Protein AF-A0A1G0DRR4-F1 (afdb_monomer_lite)

Secondary structure (DSSP, 8-state):
-PPPPPPPHHHHHHHHHT--HHHHHHHHHHHHHTT-------HHHHHHHHHGGGS----

Radius of gyration: 19.23 Å; chains: 1; bounding box: 42×13×50 Å

Structure (mmCIF, N/CA/C/O backbone):
data_AF-A0A1G0DRR4-F1
#
_entry.id   AF-A0A1G0DRR4-F1
#
loop_
_atom_site.group_PDB
_atom_site.id
_atom_site.type_symbol
_atom_site.label_atom_id
_atom_site.label_alt_id
_atom_site.label_comp_id
_atom_site.label_asym_id
_atom_site.label_entity_id
_atom_site.label_seq_id
_atom_site.pdbx_PDB_ins_code
_atom_site.Cartn_x
_atom_site.Cartn_y
_atom_site.Cartn_z
_atom_site.occupancy
_atom_site.B_iso_or_equiv
_atom_site.auth_seq_id
_atom_site.auth_comp_id
_atom_site.auth_asym_id
_atom_site.auth_atom_id
_atom_site.pdbx_PDB_model_num
ATOM 1 N N . MET A 1 1 ? 20.001 6.465 8.335 1.00 53.72 1 MET A N 1
ATOM 2 C CA . MET A 1 1 ? 18.694 6.162 7.703 1.00 53.72 1 MET A CA 1
ATOM 3 C C . MET A 1 1 ? 17.628 6.916 8.475 1.00 53.72 1 MET A C 1
ATOM 5 O O . MET A 1 1 ? 17.718 6.927 9.694 1.00 53.72 1 MET A O 1
ATOM 9 N N . LYS A 1 2 ? 16.676 7.589 7.813 1.00 58.31 2 LYS A N 1
ATOM 10 C CA . LYS A 1 2 ? 15.568 8.237 8.537 1.00 58.31 2 LYS A CA 1
ATOM 11 C C . LYS A 1 2 ? 14.845 7.150 9.337 1.00 58.31 2 LYS A C 1
ATOM 13 O O . LYS A 1 2 ? 14.483 6.128 8.752 1.00 58.31 2 LYS A O 1
ATOM 18 N N . SER A 1 3 ? 14.714 7.329 10.649 1.00 66.56 3 SER A N 1
ATOM 19 C CA . SER A 1 3 ? 13.970 6.409 11.504 1.00 66.56 3 SER A CA 1
ATOM 20 C C . SER A 1 3 ? 12.549 6.310 10.958 1.00 66.56 3 SER A C 1
ATOM 22 O O . SER A 1 3 ? 11.852 7.315 10.805 1.00 66.56 3 SER A O 1
ATOM 24 N N . LYS A 1 4 ? 12.141 5.102 10.562 1.00 77.06 4 LYS A N 1
ATOM 25 C CA . LYS A 1 4 ? 10.756 4.867 10.160 1.00 77.06 4 LYS A CA 1
ATOM 26 C C . LYS A 1 4 ? 9.908 5.106 11.406 1.00 77.06 4 LYS A C 1
ATOM 28 O O . LYS A 1 4 ? 10.174 4.488 12.434 1.00 77.06 4 LYS A O 1
ATOM 33 N N . LYS A 1 5 ? 8.934 6.018 11.33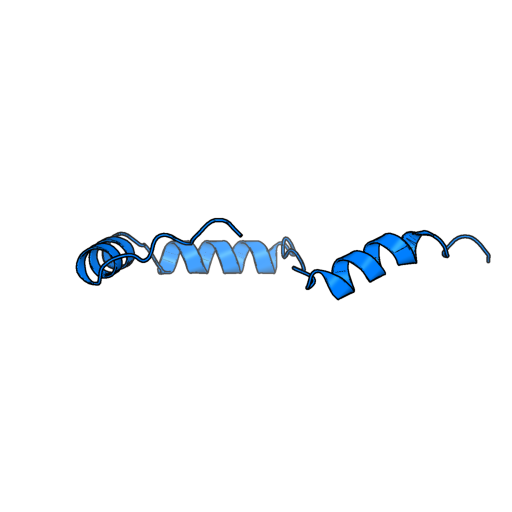0 1.00 80.19 5 LYS A N 1
ATOM 34 C CA . LYS A 1 5 ? 7.926 6.131 12.385 1.00 80.19 5 LYS A CA 1
ATOM 35 C C . LYS A 1 5 ? 7.180 4.804 12.431 1.00 80.19 5 LYS A C 1
ATOM 37 O O . LYS A 1 5 ? 6.616 4.388 11.421 1.00 80.19 5 LYS A O 1
ATOM 42 N N . ILE A 1 6 ? 7.264 4.133 13.570 1.00 85.50 6 ILE A N 1
ATOM 43 C CA . ILE A 1 6 ? 6.504 2.920 13.837 1.00 85.50 6 ILE A CA 1
ATOM 44 C C . ILE A 1 6 ? 5.091 3.394 14.167 1.00 85.50 6 ILE A C 1
ATOM 46 O O . ILE A 1 6 ? 4.923 4.217 15.064 1.00 85.50 6 ILE A O 1
ATOM 50 N N . LEU A 1 7 ? 4.114 2.948 13.380 1.00 91.06 7 LEU A N 1
ATOM 51 C CA . LEU A 1 7 ? 2.705 3.188 13.672 1.00 91.06 7 LEU A CA 1
ATOM 52 C C . LEU A 1 7 ? 2.303 2.305 14.852 1.00 91.06 7 LEU A C 1
ATOM 54 O O . LEU A 1 7 ? 2.753 1.163 14.950 1.00 91.06 7 LEU A O 1
ATOM 58 N N . THR A 1 8 ? 1.464 2.833 15.733 1.00 93.81 8 THR A N 1
ATOM 59 C CA . THR A 1 8 ? 0.761 2.013 16.726 1.00 93.81 8 THR A CA 1
ATOM 60 C C . THR A 1 8 ? -0.289 1.138 16.039 1.00 93.81 8 THR A C 1
ATOM 62 O O . THR A 1 8 ? -0.738 1.460 14.939 1.00 93.81 8 THR A O 1
ATOM 65 N N . ASP A 1 9 ? -0.734 0.065 16.694 1.00 95.50 9 ASP A N 1
ATOM 66 C CA . ASP A 1 9 ? -1.722 -0.860 16.116 1.00 95.50 9 ASP A CA 1
ATOM 67 C C . ASP A 1 9 ? -3.012 -0.144 15.682 1.00 95.50 9 ASP A C 1
ATOM 69 O O . ASP A 1 9 ? -3.532 -0.395 14.601 1.00 95.50 9 ASP A O 1
ATOM 73 N N . LYS A 1 10 ? -3.475 0.836 16.471 1.00 95.25 10 LYS A N 1
ATOM 74 C CA . LYS A 1 10 ? -4.660 1.650 16.144 1.00 95.25 10 LYS A CA 1
ATOM 75 C C . LYS A 1 10 ? -4.456 2.510 14.898 1.00 95.25 10 LYS A C 1
ATOM 77 O O . LYS A 1 10 ? -5.366 2.668 14.090 1.00 95.25 10 LYS A O 1
ATOM 82 N N . GLU A 1 11 ? -3.272 3.102 14.755 1.00 94.88 11 GLU A N 1
ATOM 83 C CA . GLU A 1 11 ? -2.934 3.907 13.579 1.00 94.88 11 GLU A CA 1
ATOM 84 C C . GLU A 1 11 ? -2.762 3.029 12.337 1.00 94.88 11 GLU A C 1
ATOM 86 O O . GLU A 1 11 ? -3.125 3.451 11.238 1.00 94.88 11 GLU A O 1
ATOM 91 N N . LEU A 1 12 ? -2.238 1.812 12.507 1.00 93.56 12 LEU A N 1
ATOM 92 C CA . LEU A 1 12 ? -2.116 0.830 11.437 1.00 93.56 12 LEU A CA 1
ATOM 93 C C . LEU A 1 12 ? -3.494 0.366 10.954 1.00 93.56 12 LEU A C 1
ATOM 95 O O . LEU A 1 12 ? -3.754 0.399 9.755 1.00 93.56 12 LEU A O 1
ATOM 99 N N . GLU A 1 13 ? -4.395 0.023 11.872 1.00 94.06 13 GLU A N 1
ATOM 100 C CA . GLU A 1 13 ? -5.759 -0.405 11.550 1.00 94.06 13 GLU A CA 1
ATOM 101 C C . GLU A 1 13 ? -6.553 0.709 10.854 1.00 94.06 13 GLU A C 1
ATOM 103 O O . GLU A 1 13 ? -7.162 0.484 9.809 1.00 94.06 13 GLU A O 1
ATOM 108 N N . ALA A 1 14 ? -6.481 1.945 11.362 1.00 95.12 14 ALA A N 1
ATOM 109 C CA . ALA A 1 14 ? -7.113 3.096 10.715 1.00 95.12 14 ALA A CA 1
ATOM 110 C C . ALA A 1 14 ? -6.542 3.350 9.308 1.00 95.12 14 ALA A C 1
ATOM 112 O O . ALA A 1 14 ? -7.284 3.658 8.369 1.00 95.12 14 ALA A O 1
ATOM 113 N N . PHE A 1 15 ? -5.225 3.198 9.144 1.00 91.06 15 PHE A N 1
ATOM 114 C CA . PHE A 1 15 ? -4.582 3.296 7.842 1.00 91.06 15 PHE A CA 1
ATOM 115 C C . PHE A 1 15 ? -5.079 2.205 6.889 1.00 91.06 15 PHE A C 1
ATOM 117 O O . PHE A 1 15 ? -5.450 2.523 5.761 1.00 91.06 15 PHE A O 1
ATOM 124 N N . GLU A 1 16 ? -5.136 0.948 7.320 1.00 91.62 16 GLU A N 1
ATOM 125 C CA . GLU A 1 16 ? -5.596 -0.174 6.496 1.00 91.62 16 GLU A CA 1
ATOM 126 C C . GLU A 1 16 ? -7.079 -0.056 6.129 1.00 91.62 16 GLU A C 1
ATOM 128 O O . GLU A 1 16 ? -7.424 -0.215 4.957 1.00 91.62 16 GLU A O 1
ATOM 133 N N . ALA A 1 17 ? -7.935 0.336 7.075 1.00 93.75 17 ALA A N 1
ATOM 134 C CA . ALA A 1 17 ? -9.360 0.568 6.842 1.00 93.75 17 ALA A CA 1
ATOM 135 C C . ALA A 1 17 ? -9.622 1.706 5.839 1.00 93.75 17 ALA A C 1
ATOM 137 O O . ALA A 1 17 ? -10.587 1.661 5.077 1.00 93.75 17 ALA A O 1
ATOM 138 N N . SER A 1 18 ? -8.749 2.718 5.794 1.00 93.62 18 SER A N 1
ATOM 139 C CA . SER A 1 18 ? -8.867 3.828 4.838 1.00 93.62 18 SER A CA 1
ATOM 140 C C . SER A 1 18 ? -8.516 3.447 3.390 1.00 93.62 18 SER A C 1
ATOM 142 O O . SER A 1 18 ? -8.725 4.243 2.467 1.00 93.62 18 SER A O 1
ATOM 144 N N . ARG A 1 19 ? -7.949 2.253 3.159 1.00 91.62 19 ARG A N 1
ATOM 145 C CA . ARG A 1 19 ? -7.424 1.860 1.848 1.00 91.62 19 ARG A CA 1
ATOM 146 C C . ARG A 1 19 ? -8.424 1.075 1.017 1.00 91.62 19 ARG A C 1
ATOM 148 O O . ARG A 1 19 ? -8.878 -0.001 1.377 1.00 91.62 19 ARG A O 1
ATOM 155 N N . ASP A 1 20 ? -8.601 1.537 -0.216 1.00 94.12 20 ASP A N 1
ATOM 156 C CA . ASP A 1 20 ? -9.223 0.745 -1.271 1.00 94.12 20 ASP A CA 1
ATOM 157 C C . ASP A 1 20 ? -8.176 -0.158 -1.945 1.00 94.12 20 ASP A C 1
ATOM 159 O O . ASP A 1 20 ? -7.407 0.257 -2.827 1.00 94.12 20 ASP A O 1
ATOM 163 N N . MET A 1 21 ? -8.141 -1.415 -1.507 1.00 89.25 21 MET A N 1
ATOM 164 C CA . MET A 1 21 ? -7.244 -2.431 -2.057 1.00 89.25 21 MET A CA 1
ATOM 165 C C . MET A 1 21 ? -7.598 -2.793 -3.504 1.00 89.25 21 MET A C 1
ATOM 167 O O . MET A 1 21 ? -6.692 -3.023 -4.307 1.00 89.25 21 MET A O 1
ATOM 171 N N . GLY A 1 22 ? -8.879 -2.758 -3.880 1.00 92.69 22 GLY A N 1
ATOM 172 C CA . GLY A 1 22 ? -9.324 -3.029 -5.248 1.00 92.69 22 GLY A CA 1
ATOM 173 C C . GLY A 1 22 ? -8.776 -1.997 -6.234 1.00 92.69 22 GLY A C 1
ATOM 174 O O . GLY A 1 22 ? -8.173 -2.351 -7.253 1.00 92.69 22 GLY A O 1
ATOM 175 N N . LYS A 1 23 ? -8.879 -0.708 -5.897 1.00 93.62 23 LYS A N 1
ATOM 176 C CA . LYS A 1 23 ? -8.330 0.391 -6.708 1.00 93.62 23 LYS A CA 1
ATOM 177 C C . LYS A 1 23 ? -6.806 0.346 -6.795 1.00 93.62 23 LYS A C 1
ATOM 179 O O . LYS A 1 23 ? -6.245 0.616 -7.863 1.00 93.62 23 LYS A O 1
ATOM 184 N N . ALA A 1 24 ? -6.126 -0.008 -5.703 1.00 88.75 24 ALA A N 1
ATOM 185 C CA . ALA A 1 24 ? -4.672 -0.159 -5.691 1.00 88.75 24 ALA A CA 1
ATOM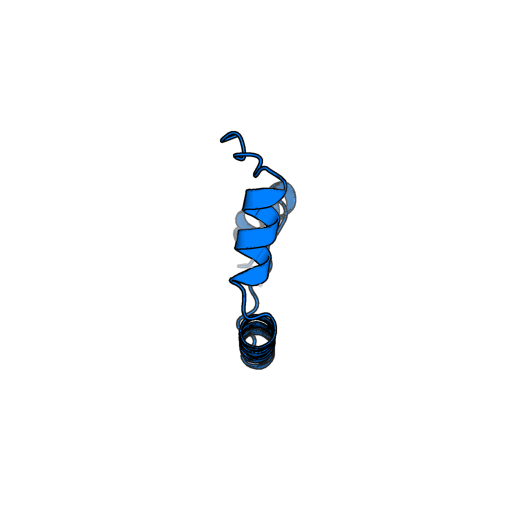 186 C C . ALA A 1 24 ? -4.207 -1.307 -6.607 1.00 88.75 24 ALA A C 1
ATOM 188 O O . ALA A 1 24 ? -3.303 -1.113 -7.426 1.00 88.75 24 ALA A O 1
ATOM 189 N N . LEU A 1 25 ? -4.861 -2.469 -6.523 1.00 91.12 25 LEU A N 1
ATOM 190 C CA . LEU A 1 25 ? -4.558 -3.629 -7.362 1.00 91.12 25 LEU A CA 1
ATOM 191 C C . LEU A 1 25 ? -4.862 -3.360 -8.836 1.00 91.12 25 LEU A C 1
ATOM 193 O O . LEU A 1 25 ? -4.020 -3.631 -9.691 1.00 91.12 25 LEU A O 1
ATOM 197 N N . LEU A 1 26 ? -6.003 -2.740 -9.144 1.00 93.75 26 LEU A N 1
ATOM 198 C CA . LEU A 1 26 ? -6.355 -2.369 -10.515 1.00 93.75 26 LEU A CA 1
ATOM 199 C C . LEU A 1 26 ? -5.329 -1.404 -11.127 1.00 93.75 26 LEU A C 1
ATOM 201 O O . LEU A 1 26 ? -4.948 -1.550 -12.291 1.00 93.75 26 LEU A O 1
ATOM 205 N N . LYS A 1 27 ? -4.846 -0.426 -10.349 1.00 90.00 27 LYS A N 1
ATOM 206 C CA . LYS A 1 27 ? -3.775 0.479 -10.787 1.00 90.00 27 LYS A CA 1
ATOM 207 C C . LYS A 1 27 ? -2.482 -0.287 -11.077 1.00 90.00 27 LYS A C 1
ATOM 209 O O . LYS A 1 27 ? -1.871 -0.036 -12.114 1.00 90.00 27 LYS A O 1
ATOM 214 N N . SER A 1 28 ? -2.098 -1.216 -10.201 1.00 85.88 28 SER A N 1
ATOM 215 C CA . SER A 1 28 ? -0.922 -2.072 -10.394 1.00 85.88 28 SER A CA 1
ATOM 216 C C . SER A 1 28 ? -1.038 -2.902 -11.676 1.00 85.88 28 SER A C 1
ATOM 218 O O . SER A 1 28 ? -0.166 -2.829 -12.540 1.00 85.88 28 SER A O 1
ATOM 220 N N . ALA A 1 29 ? -2.167 -3.592 -11.869 1.00 88.25 29 ALA A N 1
ATOM 221 C CA . ALA A 1 29 ? -2.440 -4.375 -13.072 1.00 88.25 29 ALA A CA 1
ATOM 222 C C . ALA A 1 29 ? -2.324 -3.523 -14.343 1.00 88.25 29 ALA A C 1
ATOM 224 O O . ALA A 1 29 ? -1.614 -3.893 -15.273 1.00 88.25 29 ALA A O 1
ATOM 225 N N . ARG A 1 30 ? -2.923 -2.325 -14.355 1.00 89.50 30 ARG A N 1
ATOM 226 C CA . ARG A 1 30 ? -2.809 -1.386 -15.484 1.00 89.50 30 ARG A CA 1
ATOM 227 C C . ARG A 1 30 ? -1.364 -0.972 -15.765 1.00 89.50 30 ARG A C 1
ATOM 229 O O . ARG A 1 30 ? -0.979 -0.871 -16.926 1.00 89.50 30 ARG A O 1
ATOM 236 N N . GLN A 1 31 ? -0.561 -0.727 -14.730 1.00 87.62 31 GLN A N 1
ATOM 237 C CA . GLN A 1 31 ? 0.854 -0.376 -14.887 1.00 87.62 31 GLN A CA 1
ATOM 238 C C . GLN A 1 31 ? 1.678 -1.548 -15.431 1.00 87.62 31 GLN A C 1
ATOM 240 O O . GLN A 1 31 ? 2.519 -1.327 -16.304 1.00 87.62 31 GLN A O 1
ATOM 245 N N . MET A 1 32 ? 1.405 -2.774 -14.976 1.00 85.50 32 MET A N 1
ATOM 246 C CA . MET A 1 32 ? 2.035 -3.988 -15.502 1.00 85.50 32 MET A CA 1
ATOM 247 C C . MET A 1 32 ? 1.677 -4.210 -16.975 1.00 85.50 32 MET A C 1
ATOM 249 O O . MET A 1 32 ? 2.577 -4.369 -17.798 1.00 85.50 32 MET A O 1
ATOM 253 N N . THR A 1 33 ? 0.391 -4.131 -17.334 1.00 85.75 33 THR A N 1
ATOM 254 C CA . THR A 1 33 ? -0.070 -4.272 -18.726 1.00 85.75 33 THR A CA 1
ATOM 255 C C . THR A 1 33 ? 0.526 -3.197 -19.630 1.00 85.75 33 THR A C 1
ATOM 257 O O . THR A 1 33 ? 0.975 -3.492 -20.734 1.00 85.75 33 THR A O 1
ATOM 260 N N . ALA A 1 34 ? 0.610 -1.955 -19.149 1.00 86.06 34 ALA A N 1
ATOM 261 C CA . ALA A 1 34 ? 1.245 -0.858 -19.876 1.00 86.06 34 ALA A CA 1
ATOM 262 C C . ALA A 1 34 ? 2.782 -0.968 -19.939 1.00 86.06 34 ALA A C 1
ATOM 264 O O . ALA A 1 34 ? 3.426 -0.044 -20.435 1.00 86.06 34 ALA A O 1
ATOM 265 N N . ARG A 1 35 ? 3.380 -2.046 -19.401 1.00 80.31 35 ARG A N 1
ATOM 266 C CA . ARG A 1 35 ? 4.832 -2.249 -19.262 1.00 80.31 35 ARG A CA 1
ATOM 267 C C . ARG A 1 35 ? 5.541 -1.083 -18.561 1.00 80.31 35 ARG A C 1
ATOM 269 O O . ARG A 1 35 ? 6.729 -0.863 -18.754 1.00 80.31 35 ARG A O 1
ATOM 276 N N . LYS A 1 36 ? 4.822 -0.352 -17.704 1.00 75.88 36 LYS A N 1
ATOM 277 C CA . LYS A 1 36 ? 5.341 0.771 -16.903 1.00 75.88 36 LYS A CA 1
ATOM 278 C C . LYS A 1 36 ? 5.966 0.305 -15.582 1.00 75.88 36 LYS A C 1
ATOM 280 O O . LYS A 1 36 ? 6.085 1.094 -14.647 1.00 75.88 36 LYS A O 1
ATOM 285 N N . GLY A 1 37 ? 6.324 -0.975 -15.478 1.00 66.88 37 GLY A N 1
ATOM 286 C CA . GLY A 1 37 ? 7.031 -1.511 -14.320 1.00 66.88 37 GLY A CA 1
ATOM 287 C C . GLY A 1 37 ? 8.428 -0.901 -14.219 1.00 66.88 37 GLY A C 1
ATOM 288 O O . GLY A 1 37 ? 9.153 -0.839 -15.207 1.00 66.88 37 GLY A O 1
ATOM 289 N N . CYS A 1 38 ? 8.805 -0.445 -13.027 1.00 67.88 38 CYS A N 1
ATOM 290 C CA . CYS A 1 38 ? 10.172 -0.028 -12.736 1.00 67.88 38 CYS A CA 1
ATOM 291 C C . CYS A 1 38 ? 10.896 -1.187 -12.046 1.00 67.88 38 CYS A C 1
ATOM 293 O O . CYS A 1 38 ? 10.412 -1.705 -11.038 1.00 67.88 38 CYS A O 1
ATOM 295 N N . VAL A 1 39 ? 12.050 -1.590 -12.576 1.00 67.94 39 VAL A N 1
ATOM 296 C CA . VAL A 1 39 ? 12.936 -2.536 -11.895 1.00 67.94 39 VAL A CA 1
ATOM 297 C C . VAL A 1 39 ? 13.635 -1.782 -10.769 1.00 67.94 39 VAL A C 1
ATOM 299 O O . VAL A 1 39 ? 14.498 -0.939 -11.015 1.00 67.94 39 VAL A O 1
ATOM 302 N N . VAL A 1 40 ? 13.273 -2.077 -9.522 1.00 69.06 40 VAL A N 1
ATOM 303 C CA . VAL A 1 40 ? 14.016 -1.570 -8.367 1.00 69.06 40 VAL A CA 1
ATOM 304 C C . VAL A 1 40 ? 15.207 -2.490 -8.147 1.00 69.06 40 VAL A C 1
ATOM 306 O O . VAL A 1 40 ? 15.071 -3.590 -7.618 1.00 69.06 40 VAL A O 1
ATOM 309 N N . LEU A 1 41 ? 16.379 -2.046 -8.591 1.00 76.31 41 LEU A N 1
ATOM 310 C CA . LEU A 1 41 ? 17.622 -2.758 -8.329 1.00 76.31 41 LEU A CA 1
ATOM 311 C C . LEU A 1 41 ? 18.093 -2.476 -6.894 1.00 76.31 41 LEU A C 1
ATOM 313 O O . LEU A 1 41 ? 18.094 -1.310 -6.482 1.00 76.31 41 LEU A O 1
ATOM 317 N N . PRO A 1 42 ? 18.549 -3.503 -6.153 1.00 76.81 42 PRO A N 1
ATOM 318 C CA . PRO A 1 42 ? 19.302 -3.306 -4.921 1.00 76.81 42 PRO A CA 1
ATOM 319 C C . PRO A 1 42 ? 20.471 -2.335 -5.152 1.00 76.81 42 PRO A C 1
ATOM 321 O O . PRO A 1 42 ? 21.005 -2.309 -6.266 1.00 76.81 42 PRO A O 1
ATOM 324 N N . PRO A 1 43 ? 20.901 -1.560 -4.139 1.00 74.94 43 PRO A N 1
ATOM 325 C CA . PRO A 1 43 ? 21.938 -0.537 -4.296 1.00 74.94 43 PRO A CA 1
ATOM 326 C C . PRO A 1 43 ? 23.197 -1.044 -5.012 1.00 74.94 43 PRO A C 1
ATOM 328 O O . PRO A 1 43 ? 23.682 -0.389 -5.934 1.00 74.94 43 PRO A O 1
ATOM 331 N N . ASP A 1 44 ? 23.647 -2.251 -4.670 1.00 77.44 44 ASP A N 1
ATOM 332 C CA . ASP A 1 44 ? 24.868 -2.858 -5.211 1.00 77.44 44 ASP A CA 1
ATOM 333 C C . ASP A 1 44 ? 24.738 -3.207 -6.704 1.00 77.44 44 ASP A C 1
ATOM 335 O O . ASP A 1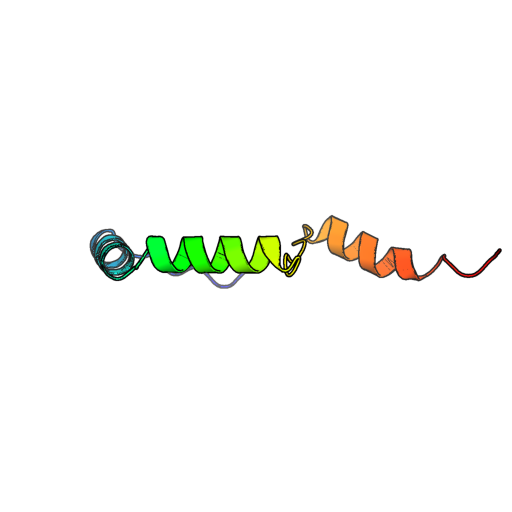 44 ? 25.653 -2.993 -7.502 1.00 77.44 44 ASP A O 1
ATOM 339 N N . ILE A 1 45 ? 23.559 -3.677 -7.121 1.00 77.62 45 ILE A N 1
ATOM 340 C CA . ILE A 1 45 ? 23.263 -4.001 -8.524 1.00 77.62 45 ILE A CA 1
ATOM 341 C C . ILE A 1 45 ? 22.973 -2.722 -9.318 1.00 77.62 45 ILE A C 1
ATOM 343 O O . ILE A 1 45 ? 23.381 -2.605 -10.472 1.00 77.62 45 ILE A O 1
ATOM 347 N N . SER A 1 46 ? 22.321 -1.736 -8.697 1.00 75.44 46 SER A N 1
ATOM 348 C CA . SER A 1 46 ? 22.059 -0.417 -9.283 1.00 75.44 46 SER A CA 1
ATOM 349 C C . SER A 1 46 ? 23.361 0.319 -9.601 1.00 75.44 46 SER A C 1
ATOM 351 O O . SER A 1 46 ? 23.515 0.864 -10.697 1.00 75.44 46 SER A O 1
ATOM 353 N N . ALA A 1 47 ? 24.331 0.272 -8.682 1.00 72.88 47 ALA A N 1
ATOM 354 C CA . ALA A 1 47 ? 25.674 0.798 -8.900 1.00 72.88 47 ALA A CA 1
ATOM 355 C C . ALA A 1 47 ? 26.361 0.097 -10.084 1.00 72.88 47 ALA A C 1
ATOM 357 O O . ALA A 1 47 ? 26.872 0.766 -10.980 1.00 72.88 47 ALA A O 1
ATOM 358 N N . ARG A 1 48 ? 26.296 -1.241 -10.156 1.00 71.19 48 ARG A N 1
ATOM 359 C CA . ARG A 1 48 ? 26.863 -2.021 -11.271 1.00 71.19 48 ARG A CA 1
ATOM 360 C C . ARG A 1 48 ? 26.207 -1.705 -12.617 1.00 71.19 48 ARG A C 1
ATOM 362 O O . ARG A 1 48 ? 26.914 -1.553 -13.607 1.00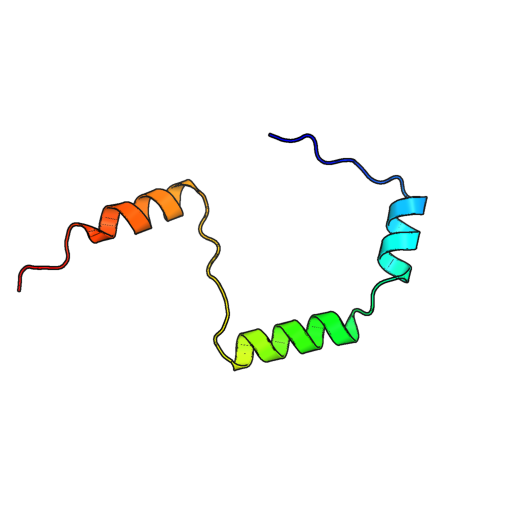 71.19 48 ARG A O 1
ATOM 369 N N . ALA A 1 49 ? 24.881 -1.591 -12.659 1.00 70.31 49 ALA A N 1
ATOM 370 C CA . ALA A 1 49 ? 24.128 -1.298 -13.877 1.00 70.31 49 ALA A CA 1
ATOM 371 C C . ALA A 1 49 ? 24.449 0.099 -14.433 1.00 70.31 49 ALA A C 1
ATOM 373 O O . ALA A 1 49 ? 24.629 0.251 -15.639 1.00 70.31 49 ALA A O 1
ATOM 374 N N . LYS A 1 50 ? 24.595 1.107 -13.560 1.00 65.62 50 LYS A N 1
ATOM 375 C CA . LYS A 1 50 ? 25.015 2.462 -13.958 1.00 65.62 50 LYS A CA 1
ATOM 376 C C . LYS A 1 50 ? 26.447 2.482 -14.494 1.00 65.62 50 LYS A C 1
ATOM 378 O O . LYS A 1 50 ? 26.706 3.111 -15.515 1.00 65.62 50 LYS A O 1
ATOM 383 N N . SER A 1 51 ? 27.355 1.755 -13.848 1.00 63.75 51 SER A N 1
ATOM 384 C CA . SER A 1 51 ? 28.764 1.674 -14.254 1.00 63.75 51 SER A CA 1
ATOM 385 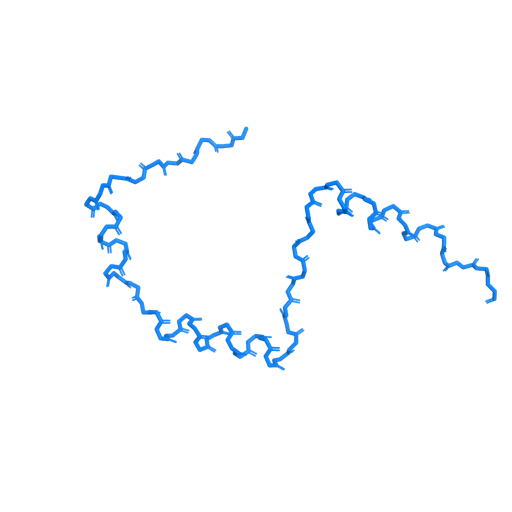C C . SER A 1 51 ? 28.981 0.848 -15.530 1.00 63.75 51 SER A C 1
ATOM 387 O O . SER A 1 51 ? 29.896 1.128 -16.302 1.00 63.75 51 SER A O 1
ATOM 389 N N . ALA A 1 52 ? 28.131 -0.150 -15.796 1.00 58.00 52 ALA A N 1
ATOM 390 C CA . ALA A 1 52 ? 28.205 -0.987 -16.998 1.00 58.00 52 ALA A CA 1
ATOM 391 C C . ALA A 1 52 ? 27.839 -0.240 -18.298 1.00 58.00 52 ALA A C 1
ATOM 393 O O . ALA A 1 52 ? 28.176 -0.711 -19.383 1.00 58.00 52 ALA A O 1
ATOM 394 N N . CYS A 1 53 ? 27.242 0.955 -18.207 1.00 50.84 53 CYS A N 1
ATOM 395 C CA . CYS A 1 53 ? 26.960 1.831 -19.352 1.00 50.84 53 CYS A CA 1
ATOM 396 C C . CYS A 1 53 ? 28.235 2.401 -20.025 1.00 50.84 53 CYS A C 1
ATOM 398 O O . CYS A 1 53 ? 28.154 3.072 -21.046 1.00 50.84 53 CYS A O 1
ATOM 400 N N . HIS A 1 54 ? 29.437 2.118 -19.504 1.00 49.62 54 HIS A N 1
ATOM 401 C CA . HIS A 1 54 ? 30.694 2.589 -20.099 1.00 49.62 54 HIS A CA 1
ATOM 402 C C . HIS A 1 54 ? 31.331 1.634 -21.131 1.00 49.62 54 HIS A C 1
ATOM 404 O O . HIS A 1 54 ? 32.401 1.938 -21.654 1.00 49.62 54 HIS A O 1
ATOM 410 N N . LYS A 1 55 ? 30.723 0.474 -21.441 1.00 48.97 55 LYS A N 1
ATOM 411 C CA . LYS A 1 55 ? 31.294 -0.504 -22.396 1.00 48.97 55 LYS A CA 1
ATOM 412 C C . LYS A 1 55 ? 30.277 -1.114 -23.369 1.00 48.97 55 LYS A C 1
ATOM 414 O O . LYS A 1 55 ? 30.234 -2.328 -23.533 1.00 48.97 55 LYS A O 1
ATOM 419 N N . GLN A 1 56 ? 29.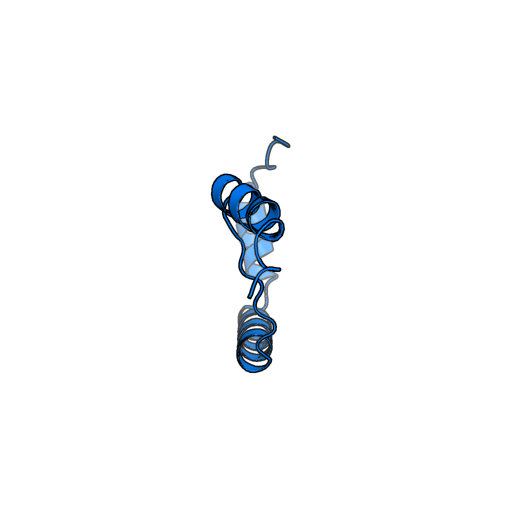507 -0.283 -24.065 1.00 47.66 56 GLN A N 1
ATOM 420 C CA . GLN A 1 56 ? 28.912 -0.669 -25.352 1.00 47.66 56 GLN A CA 1
ATOM 421 C C . GLN A 1 56 ? 29.082 0.465 -26.365 1.00 47.66 56 GLN A C 1
ATOM 423 O O . GLN A 1 56 ? 28.149 1.192 -26.671 1.00 47.66 56 GLN A O 1
ATOM 428 N N . ASN A 1 57 ? 30.313 0.631 -26.854 1.00 45.50 57 ASN A N 1
ATOM 429 C CA . ASN A 1 57 ? 30.549 1.177 -28.189 1.00 45.50 57 ASN A CA 1
ATOM 430 C C . ASN A 1 57 ? 31.896 0.664 -28.722 1.00 45.50 57 ASN A C 1
ATOM 432 O O . ASN A 1 57 ? 32.921 1.342 -28.656 1.00 45.50 57 ASN A O 1
ATOM 436 N N . LYS A 1 58 ? 31.908 -0.603 -29.136 1.00 42.59 58 LYS A N 1
ATOM 437 C CA . LYS A 1 58 ? 32.905 -1.168 -30.051 1.00 42.59 58 LYS A CA 1
ATOM 438 C C . LYS A 1 58 ? 32.400 -2.525 -30.534 1.00 42.59 58 LYS A C 1
ATOM 440 O O . LYS A 1 58 ? 32.728 -3.541 -29.932 1.00 42.59 58 LYS A O 1
ATOM 445 N N . MET A 1 59 ? 31.552 -2.498 -31.557 1.00 36.09 59 MET A N 1
ATOM 446 C CA . MET A 1 59 ? 31.634 -3.326 -32.766 1.00 36.09 59 MET A CA 1
ATOM 447 C C . MET A 1 59 ? 30.859 -2.605 -33.860 1.00 36.09 59 MET A C 1
ATOM 449 O O . MET A 1 59 ? 29.719 -2.189 -33.563 1.00 36.09 59 MET A O 1
#

pLDDT: mean 77.76, std 16.0, range [36.09, 95.5]

Foldseek 3Di:
DPPDPDDDPVRVVVVVVPDDPVVVVVVVVVCVVVVVDDDDDDPVVVVVVVVVVPPPDDD

Sequence (59 aa):
MKSKKILTDKELEAFEASRDMGKALLKSARQMTARKGCVVLPPDISARAKSACHKQNKM